Protein AF-A0A645BMX0-F1 (afdb_monomer_lite)

Foldseek 3Di:
DVVVLLVVLVVQLVVLVVQLVVCVVVVVVVSNVVSVVSSVVSVVVSVVVVVVVVD

Structure (mmCIF, N/CA/C/O backbone):
data_AF-A0A645BMX0-F1
#
_entry.id   AF-A0A645BMX0-F1
#
loop_
_atom_site.group_PDB
_atom_site.id
_atom_site.type_symbol
_atom_site.label_atom_id
_atom_site.label_alt_id
_atom_site.label_comp_id
_atom_site.label_asym_id
_atom_site.label_entity_id
_atom_site.label_seq_id
_atom_site.pdbx_PDB_ins_code
_atom_site.Cartn_x
_atom_site.Cartn_y
_atom_site.Cartn_z
_atom_site.occupancy
_atom_site.B_iso_or_equiv
_atom_site.auth_seq_id
_atom_site.auth_comp_id
_atom_site.auth_asym_id
_atom_site.auth_atom_id
_atom_site.pdbx_PDB_model_num
ATOM 1 N N . MET A 1 1 ? 3.044 -8.821 -21.197 1.00 61.16 1 MET A N 1
ATOM 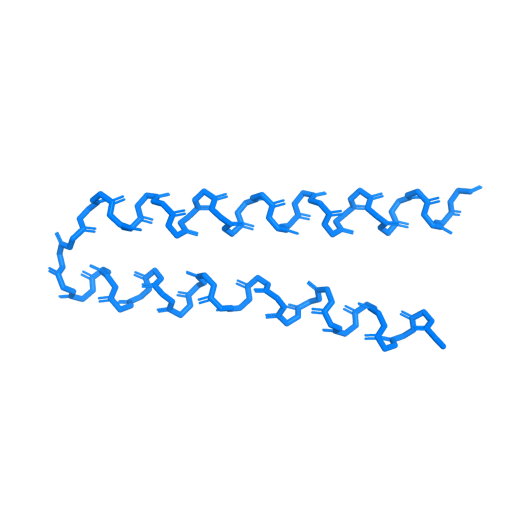2 C CA . MET A 1 1 ? 3.292 -9.275 -19.808 1.00 61.16 1 MET A CA 1
ATOM 3 C C . MET A 1 1 ? 3.409 -8.111 -18.826 1.00 61.16 1 MET A C 1
ATOM 5 O O . MET A 1 1 ? 2.693 -8.131 -17.836 1.00 61.16 1 MET A O 1
ATOM 9 N N . ALA A 1 2 ? 4.180 -7.057 -19.128 1.00 66.62 2 ALA A N 1
ATOM 10 C CA . ALA A 1 2 ? 4.305 -5.877 -18.258 1.00 66.62 2 ALA A CA 1
ATOM 11 C C . ALA A 1 2 ? 2.971 -5.156 -17.952 1.00 66.62 2 ALA A C 1
ATOM 13 O O . ALA A 1 2 ? 2.703 -4.828 -16.805 1.00 66.62 2 ALA A O 1
ATOM 14 N N . ILE A 1 3 ? 2.089 -4.979 -18.944 1.00 69.62 3 ILE A N 1
ATOM 15 C CA . ILE A 1 3 ? 0.797 -4.284 -18.760 1.00 69.62 3 ILE A CA 1
ATOM 16 C C . ILE A 1 3 ? -0.142 -5.060 -17.822 1.00 69.62 3 ILE A C 1
ATOM 18 O O . ILE A 1 3 ? -0.749 -4.478 -16.931 1.00 69.62 3 ILE A O 1
ATOM 22 N N . ALA A 1 4 ? -0.228 -6.385 -17.982 1.00 74.88 4 ALA A N 1
ATOM 23 C CA . ALA A 1 4 ? -1.021 -7.235 -17.095 1.00 74.88 4 ALA A CA 1
ATOM 24 C C . ALA A 1 4 ? -0.476 -7.203 -15.660 1.00 74.88 4 ALA A C 1
ATOM 26 O O . ALA A 1 4 ? -1.255 -7.129 -14.717 1.00 74.88 4 ALA A O 1
ATOM 27 N N . PHE A 1 5 ? 0.851 -7.186 -15.501 1.00 73.62 5 PHE A N 1
ATOM 28 C CA . PHE A 1 5 ? 1.504 -7.062 -14.201 1.00 73.62 5 PHE A CA 1
ATOM 29 C C . PHE A 1 5 ? 1.238 -5.700 -13.545 1.00 73.62 5 PHE A C 1
ATOM 31 O O . PHE A 1 5 ? 0.887 -5.659 -12.371 1.00 73.62 5 PHE A O 1
ATOM 38 N N . MET A 1 6 ? 1.313 -4.596 -14.298 1.00 67.50 6 MET A N 1
ATOM 39 C CA . MET A 1 6 ? 0.983 -3.257 -13.791 1.00 67.50 6 MET A CA 1
ATOM 40 C C . MET A 1 6 ? -0.491 -3.131 -13.386 1.00 67.50 6 MET A C 1
ATOM 42 O O . MET A 1 6 ? -0.790 -2.554 -12.343 1.00 67.50 6 MET A O 1
ATOM 46 N N . LEU A 1 7 ? -1.414 -3.707 -14.163 1.00 76.38 7 LEU A N 1
ATOM 47 C CA . LEU A 1 7 ? -2.836 -3.746 -13.808 1.00 76.38 7 LEU A CA 1
ATOM 48 C C . LEU A 1 7 ? -3.074 -4.566 -12.534 1.00 76.38 7 LEU A C 1
ATOM 50 O O . LEU A 1 7 ? -3.811 -4.131 -11.652 1.00 76.38 7 LEU A O 1
ATOM 54 N N . TYR A 1 8 ? -2.409 -5.715 -12.398 1.00 74.69 8 TYR A N 1
ATOM 55 C CA . TYR A 1 8 ? -2.499 -6.541 -11.195 1.00 74.69 8 TYR A CA 1
ATOM 56 C C . TYR A 1 8 ? -1.931 -5.810 -9.970 1.00 74.69 8 TYR A C 1
ATOM 58 O O . TYR A 1 8 ? -2.598 -5.717 -8.940 1.00 74.69 8 TYR A O 1
ATOM 66 N N . ALA A 1 9 ? -0.744 -5.213 -10.107 1.00 70.50 9 ALA A N 1
ATOM 67 C CA . ALA A 1 9 ? -0.096 -4.404 -9.078 1.00 70.50 9 ALA A CA 1
ATOM 68 C C . ALA A 1 9 ? -0.945 -3.193 -8.655 1.00 70.50 9 ALA A C 1
ATOM 70 O O . ALA A 1 9 ? -0.949 -2.835 -7.481 1.00 70.50 9 ALA A O 1
ATOM 71 N N . GLY A 1 10 ? -1.714 -2.600 -9.574 1.00 70.06 10 GLY A N 1
ATOM 72 C CA . GLY A 1 10 ? -2.646 -1.509 -9.276 1.00 70.06 10 GLY A CA 1
ATOM 73 C C . GLY A 1 10 ? -3.940 -1.947 -8.578 1.00 70.06 10 GLY A C 1
ATOM 74 O O . GLY A 1 10 ? -4.480 -1.193 -7.770 1.00 70.06 10 GLY A O 1
ATOM 75 N N . ILE A 1 11 ? -4.430 -3.165 -8.834 1.00 79.38 11 ILE A N 1
ATOM 76 C CA . ILE A 1 11 ? -5.660 -3.700 -8.218 1.00 79.38 11 ILE A CA 1
ATOM 77 C C . ILE A 1 11 ? -5.397 -4.253 -6.810 1.00 79.38 11 ILE A C 1
ATOM 79 O O . ILE A 1 11 ? -6.242 -4.118 -5.924 1.00 79.38 11 ILE A O 1
ATOM 83 N N . ILE A 1 12 ? -4.220 -4.834 -6.566 1.00 78.19 12 ILE A N 1
ATOM 84 C CA . ILE A 1 12 ? -3.818 -5.377 -5.259 1.00 78.19 12 ILE A CA 1
ATOM 85 C C . ILE A 1 12 ? -4.040 -4.393 -4.084 1.00 78.19 12 ILE A C 1
ATOM 87 O O . ILE A 1 12 ? -4.636 -4.812 -3.089 1.00 78.19 12 ILE A O 1
ATOM 91 N N . PRO A 1 13 ? -3.632 -3.108 -4.147 1.00 73.06 13 PRO A N 1
ATOM 92 C CA . PRO A 1 13 ? -3.861 -2.147 -3.066 1.00 73.06 13 PRO A CA 1
ATOM 93 C C . PRO A 1 13 ? -5.339 -1.742 -2.891 1.00 73.06 13 PRO A C 1
ATOM 95 O O . PRO A 1 13 ? -5.706 -1.215 -1.841 1.00 73.06 13 PRO A O 1
ATOM 98 N N . VAL A 1 14 ? -6.234 -2.041 -3.837 1.00 78.44 14 VAL A N 1
ATOM 99 C CA . VAL A 1 14 ? -7.679 -1.780 -3.677 1.00 78.44 14 VAL A CA 1
ATOM 100 C C . VAL A 1 14 ? -8.293 -2.689 -2.602 1.00 78.44 14 VAL A C 1
ATOM 102 O O . VAL A 1 14 ? -9.169 -2.261 -1.849 1.00 78.44 14 VAL A O 1
ATOM 105 N N . VAL A 1 15 ? -7.793 -3.919 -2.451 1.00 81.88 15 VAL A N 1
ATOM 106 C CA . VAL A 1 15 ? -8.279 -4.898 -1.459 1.00 81.88 15 VAL A CA 1
ATOM 107 C C . VAL A 1 15 ? -8.127 -4.405 -0.005 1.00 81.88 15 VAL A C 1
ATOM 109 O O . VAL A 1 15 ? -9.130 -4.373 0.717 1.00 81.88 15 VAL A O 1
ATOM 112 N N . PRO A 1 16 ? -6.938 -3.967 0.463 1.00 81.25 16 PRO A N 1
ATOM 113 C CA . PRO A 1 16 ? -6.791 -3.402 1.802 1.00 81.25 16 PRO A CA 1
ATOM 114 C C . PRO A 1 16 ? -7.550 -2.081 1.988 1.00 81.25 16 PRO A C 1
ATOM 116 O O . PRO A 1 16 ? -7.951 -1.785 3.113 1.00 81.25 16 PRO A O 1
ATOM 119 N N . LEU A 1 17 ? -7.824 -1.321 0.920 1.00 81.56 17 LEU A N 1
ATOM 120 C CA . LEU A 1 17 ? -8.649 -0.109 0.987 1.00 81.56 17 LEU A CA 1
ATOM 121 C C . LEU A 1 17 ? -10.134 -0.433 1.249 1.00 81.56 17 LEU A C 1
ATOM 123 O O . LEU A 1 17 ? -10.772 0.204 2.092 1.00 81.56 17 LEU A O 1
ATOM 127 N N . ILE A 1 18 ? -10.669 -1.472 0.596 1.00 84.44 18 ILE A N 1
ATOM 128 C CA . ILE A 1 18 ? -12.017 -1.998 0.876 1.00 84.44 18 ILE A CA 1
ATOM 129 C C . ILE A 1 18 ? -12.078 -2.528 2.315 1.00 84.44 18 ILE A C 1
ATOM 131 O O . ILE A 1 18 ? -12.986 -2.167 3.070 1.00 84.44 18 ILE A O 1
ATOM 135 N N . GLY A 1 19 ? -11.075 -3.311 2.729 1.00 82.31 19 GLY A N 1
ATOM 136 C CA . GLY A 1 19 ? -10.951 -3.801 4.104 1.00 82.31 19 GLY A CA 1
ATOM 137 C C . GLY A 1 19 ? -10.927 -2.662 5.127 1.00 82.31 19 GLY A C 1
ATOM 138 O O . GLY A 1 19 ? -11.673 -2.692 6.106 1.00 82.31 19 GLY A O 1
ATOM 139 N N . TYR A 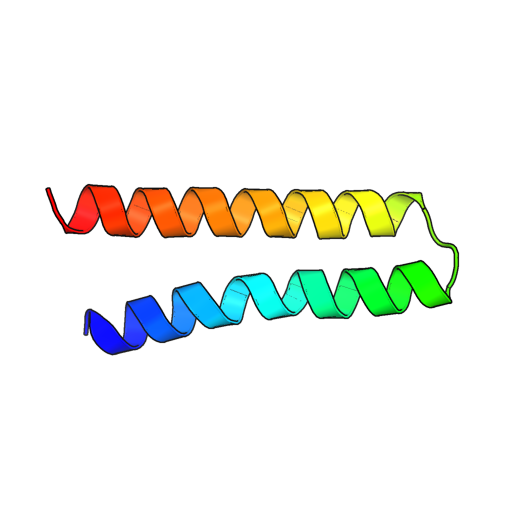1 20 ? -10.155 -1.605 4.866 1.00 85.31 20 TYR A N 1
ATOM 140 C CA . TYR A 1 20 ? -10.103 -0.412 5.711 1.00 85.31 20 TYR A CA 1
ATOM 141 C C . TYR A 1 20 ? -11.487 0.218 5.895 1.00 85.31 20 TYR A C 1
ATOM 143 O O . TYR A 1 20 ? -11.852 0.553 7.022 1.00 85.31 20 TYR A O 1
ATOM 151 N N . ASN A 1 21 ? -12.276 0.353 4.825 1.00 85.31 21 ASN A N 1
ATOM 152 C CA . ASN A 1 21 ? -13.600 0.971 4.911 1.00 85.31 21 ASN A CA 1
ATOM 153 C C . ASN A 1 21 ? -14.601 0.096 5.692 1.00 85.31 21 ASN A C 1
ATOM 155 O O . ASN A 1 21 ? -15.388 0.614 6.489 1.00 85.31 21 ASN A O 1
ATOM 159 N N . ILE A 1 22 ? -14.511 -1.231 5.543 1.00 88.50 22 ILE A N 1
ATOM 160 C CA . ILE A 1 22 ? -15.299 -2.197 6.325 1.00 88.50 22 ILE A CA 1
ATOM 161 C C . ILE A 1 22 ? -14.942 -2.091 7.817 1.00 88.50 22 ILE A C 1
ATOM 163 O O . ILE A 1 22 ? -15.826 -1.893 8.653 1.00 88.50 22 ILE A O 1
ATOM 167 N N . PHE A 1 23 ? -13.655 -2.151 8.173 1.00 88.12 23 PHE A N 1
ATOM 168 C CA . PHE A 1 23 ? -13.220 -2.074 9.575 1.00 88.12 23 PHE A CA 1
ATOM 169 C C . PHE A 1 23 ? -13.441 -0.689 10.196 1.00 88.12 23 PHE A C 1
ATOM 171 O O . PHE A 1 23 ? -13.721 -0.596 11.394 1.00 88.12 23 PHE A O 1
ATOM 178 N N . LYS A 1 24 ? -13.397 0.379 9.388 1.00 86.25 24 LYS A N 1
ATOM 179 C CA . LYS A 1 24 ? -13.791 1.736 9.792 1.00 86.25 24 LYS A CA 1
ATOM 180 C C . LYS A 1 24 ? -15.268 1.785 10.181 1.00 86.25 24 LYS A C 1
ATOM 182 O O . LYS A 1 24 ? -15.588 2.314 11.244 1.00 86.25 24 LYS A O 1
ATOM 187 N N . SER A 1 25 ? -16.149 1.193 9.371 1.00 88.62 25 SER A N 1
ATOM 188 C CA . SER A 1 25 ? -17.585 1.095 9.675 1.00 88.62 25 SER A CA 1
ATOM 189 C C . SER A 1 25 ? -17.844 0.281 10.954 1.00 88.62 25 SER A C 1
ATOM 191 O O . SER A 1 25 ? -18.686 0.641 11.773 1.00 88.62 25 SER A O 1
ATOM 193 N N . ARG A 1 26 ? -17.030 -0.753 11.199 1.00 89.56 26 ARG A N 1
ATOM 194 C CA . ARG A 1 26 ? -17.089 -1.605 12.402 1.00 89.56 26 ARG A CA 1
ATOM 195 C C . ARG A 1 26 ? -16.387 -1.010 13.638 1.00 89.56 26 ARG A C 1
ATOM 197 O O . ARG A 1 26 ? -16.376 -1.655 14.680 1.00 89.56 26 ARG A O 1
ATOM 204 N N . LYS A 1 27 ? -15.802 0.199 13.550 1.00 88.06 27 LYS A N 1
ATOM 205 C CA . LYS A 1 27 ? -14.987 0.858 14.602 1.00 88.06 27 LYS A CA 1
ATOM 206 C C . LYS A 1 27 ? -13.803 0.015 15.125 1.00 88.06 27 LYS A C 1
ATOM 208 O O . LYS A 1 27 ? -13.258 0.300 16.193 1.00 88.06 27 LYS A O 1
ATOM 213 N N . GLU A 1 28 ? -13.331 -0.970 14.361 1.00 88.31 28 GLU A N 1
ATOM 214 C CA . GLU A 1 28 ? -12.214 -1.840 14.749 1.00 88.31 28 GLU A CA 1
ATOM 215 C C . GLU A 1 28 ? -10.85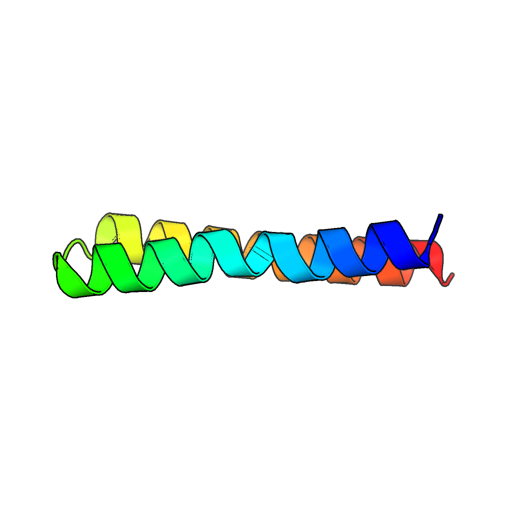5 -1.185 14.437 1.00 88.31 28 GLU A C 1
ATOM 217 O O . GLU A 1 28 ? -10.182 -1.517 13.457 1.00 88.31 28 GLU A O 1
ATOM 222 N N . ARG A 1 29 ? -10.422 -0.249 15.294 1.00 84.00 29 ARG A N 1
ATOM 223 C CA . ARG A 1 29 ? -9.206 0.569 15.080 1.00 84.00 29 ARG A CA 1
ATOM 224 C C . ARG A 1 29 ? -7.914 -0.242 14.882 1.00 84.00 29 ARG A C 1
ATOM 226 O O . ARG A 1 29 ? -7.026 0.210 14.163 1.00 84.00 29 ARG A O 1
ATOM 233 N N . GLY A 1 30 ? -7.791 -1.421 15.501 1.00 86.19 30 GLY A N 1
ATOM 234 C CA . GLY A 1 30 ? -6.616 -2.295 15.352 1.00 86.19 30 GLY A CA 1
ATOM 235 C C . GLY A 1 30 ? -6.487 -2.865 13.937 1.00 86.19 30 GLY A C 1
ATOM 236 O O . GLY A 1 30 ? -5.450 -2.719 13.293 1.00 86.19 30 GLY A O 1
ATOM 237 N N . LYS A 1 31 ? -7.581 -3.424 13.409 1.00 82.50 31 LYS A N 1
ATOM 238 C CA . LYS A 1 31 ? -7.642 -3.957 12.039 1.00 82.50 31 LYS A CA 1
ATOM 239 C C . LYS A 1 31 ? -7.586 -2.848 10.992 1.00 82.50 31 LYS A C 1
ATOM 241 O O . LYS A 1 31 ? -6.999 -3.028 9.932 1.00 82.50 31 LYS A O 1
ATOM 246 N N . GLN A 1 32 ? -8.114 -1.671 11.321 1.00 84.69 32 GLN A N 1
ATOM 247 C CA . GLN A 1 32 ? -8.022 -0.489 10.472 1.00 84.69 32 GLN A CA 1
ATOM 248 C C . GLN A 1 32 ? -6.561 -0.050 10.249 1.00 84.69 32 GLN A C 1
ATOM 250 O O . GLN A 1 32 ? -6.169 0.213 9.112 1.00 84.69 32 GLN A O 1
ATOM 255 N N . LYS A 1 33 ? -5.731 -0.036 11.305 1.00 86.00 33 LYS A N 1
ATOM 256 C CA . LYS A 1 33 ? -4.283 0.217 11.181 1.00 86.00 33 LYS A CA 1
ATOM 257 C C . LYS A 1 33 ? -3.572 -0.881 10.390 1.00 86.00 33 LYS A C 1
ATOM 259 O O . LYS A 1 33 ? -2.698 -0.564 9.593 1.00 86.00 33 LYS A O 1
ATOM 264 N N . LEU A 1 34 ? -3.970 -2.143 10.570 1.00 87.69 34 LEU A N 1
ATOM 265 C CA . LEU A 1 34 ? -3.413 -3.272 9.821 1.00 87.69 34 LEU A CA 1
ATOM 266 C C . LEU A 1 34 ? -3.689 -3.143 8.313 1.00 87.69 34 LEU A C 1
ATOM 268 O O . LEU A 1 34 ? -2.760 -3.225 7.517 1.00 87.69 34 LEU A O 1
ATOM 272 N N . CYS A 1 35 ? -4.936 -2.864 7.914 1.00 86.06 35 CYS A N 1
ATOM 273 C CA . CYS A 1 35 ? -5.294 -2.630 6.510 1.00 86.06 35 CYS A CA 1
ATOM 274 C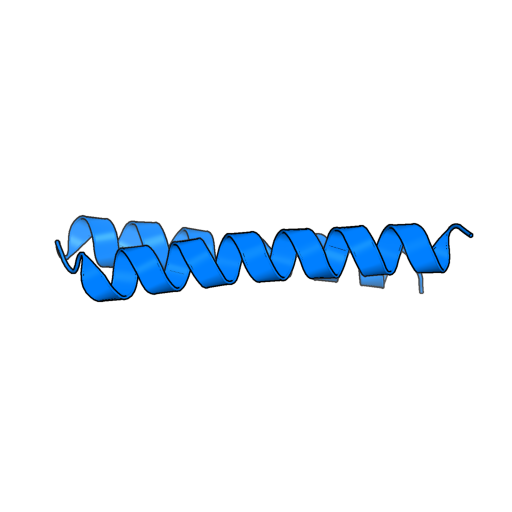 C . CYS A 1 35 ? -4.555 -1.429 5.914 1.00 86.06 35 CYS A C 1
ATOM 276 O O . CYS A 1 35 ? -4.106 -1.493 4.775 1.00 86.06 35 CYS A O 1
ATOM 278 N N . MET A 1 36 ? -4.382 -0.354 6.684 1.00 84.81 36 MET A N 1
ATOM 279 C CA . MET A 1 36 ? -3.610 0.806 6.241 1.00 84.81 36 MET A CA 1
ATOM 280 C C . MET A 1 36 ? -2.115 0.480 6.084 1.00 84.81 36 MET A C 1
ATOM 282 O O . MET A 1 36 ? -1.501 0.906 5.111 1.00 84.81 36 MET A O 1
ATOM 286 N N . GLY A 1 37 ? -1.540 -0.323 6.983 1.00 88.19 37 GLY A N 1
ATOM 287 C CA . GLY A 1 37 ? -0.164 -0.811 6.863 1.00 88.19 37 GLY A CA 1
ATOM 288 C C . GLY A 1 37 ? 0.037 -1.715 5.645 1.00 88.19 37 GLY A C 1
ATOM 289 O O . GLY A 1 37 ? 0.994 -1.528 4.899 1.00 88.19 37 GLY A O 1
ATOM 290 N N . LEU A 1 38 ? -0.898 -2.637 5.397 1.00 87.25 38 LEU A N 1
ATOM 291 C CA . LEU A 1 38 ? -0.899 -3.502 4.213 1.00 87.25 38 LEU A CA 1
ATOM 292 C C . LEU A 1 38 ? -0.989 -2.678 2.921 1.00 87.25 38 LEU A C 1
ATOM 294 O O . LEU A 1 38 ? -0.196 -2.881 2.008 1.00 87.25 38 LEU A O 1
ATOM 298 N N . PHE A 1 39 ? -1.878 -1.682 2.879 1.00 86.94 39 PHE A N 1
ATOM 299 C CA . PHE A 1 39 ? -2.001 -0.762 1.746 1.00 86.94 39 PHE A CA 1
ATOM 300 C C . PHE A 1 39 ? -0.682 -0.051 1.422 1.00 86.94 39 PHE A C 1
ATOM 302 O O . PHE A 1 39 ? -0.234 -0.067 0.276 1.00 86.94 39 PHE A O 1
ATOM 309 N N . ILE A 1 40 ? -0.037 0.531 2.437 1.00 86.88 40 ILE A N 1
ATOM 310 C CA . ILE A 1 40 ? 1.247 1.225 2.275 1.00 86.88 40 ILE A CA 1
ATOM 311 C C . ILE A 1 40 ? 2.335 0.239 1.830 1.00 86.88 40 ILE A C 1
ATOM 313 O O . ILE A 1 40 ? 3.087 0.540 0.904 1.00 86.88 40 ILE A O 1
ATOM 317 N N . GLY A 1 41 ? 2.391 -0.951 2.434 1.00 87.94 41 GLY A N 1
ATOM 318 C CA . GLY A 1 41 ? 3.345 -1.996 2.064 1.00 87.94 41 GLY A CA 1
ATOM 319 C C . GLY A 1 41 ? 3.201 -2.438 0.606 1.00 87.94 41 GLY A C 1
ATOM 320 O O . GLY A 1 41 ? 4.195 -2.507 -0.112 1.00 87.94 41 GLY A O 1
ATOM 321 N N . GLN A 1 42 ? 1.974 -2.672 0.134 1.00 85.44 42 GLN A N 1
ATOM 322 C CA . GLN A 1 42 ? 1.712 -3.077 -1.252 1.00 85.44 42 GLN A CA 1
ATOM 323 C C . GLN A 1 42 ? 1.962 -1.958 -2.268 1.00 85.44 42 GLN A C 1
ATOM 325 O O . GLN A 1 42 ? 2.412 -2.252 -3.378 1.00 85.44 42 GLN A O 1
ATOM 330 N N . LEU A 1 43 ? 1.743 -0.694 -1.895 1.00 84.44 43 LEU A N 1
ATOM 331 C CA . LEU A 1 43 ? 2.132 0.458 -2.713 1.00 84.44 43 LEU A CA 1
ATOM 332 C C . LEU A 1 43 ? 3.650 0.577 -2.852 1.00 84.44 43 LEU A C 1
ATOM 334 O O . LEU A 1 43 ? 4.144 0.733 -3.967 1.00 84.44 43 LEU A O 1
ATOM 338 N N . LEU A 1 44 ? 4.387 0.467 -1.743 1.00 87.56 44 LEU A N 1
ATOM 339 C CA . LEU A 1 44 ? 5.849 0.525 -1.757 1.00 87.56 44 LEU A CA 1
ATOM 340 C C . LEU A 1 44 ? 6.446 -0.636 -2.553 1.00 87.56 44 LEU A C 1
ATOM 342 O O . LEU A 1 44 ? 7.325 -0.413 -3.380 1.00 87.56 44 LEU A O 1
ATOM 346 N N . LEU A 1 45 ? 5.940 -1.856 -2.352 1.00 85.31 45 LEU A N 1
ATOM 347 C CA . LEU A 1 45 ? 6.416 -3.038 -3.068 1.00 85.31 45 LEU A CA 1
ATOM 348 C C . LEU A 1 45 ? 6.124 -2.934 -4.572 1.00 85.31 45 LEU A C 1
ATOM 350 O O . LEU A 1 45 ? 7.009 -3.189 -5.382 1.00 85.31 45 LEU A O 1
ATOM 354 N N . SER A 1 46 ? 4.917 -2.497 -4.949 1.00 81.88 46 SER A N 1
ATOM 355 C CA . SER A 1 46 ? 4.560 -2.295 -6.361 1.00 81.88 46 SER A CA 1
ATOM 356 C C . SER A 1 46 ? 5.406 -1.200 -7.007 1.00 81.88 46 SER A C 1
ATOM 358 O O . SER A 1 46 ? 5.906 -1.394 -8.112 1.00 81.88 46 SER A O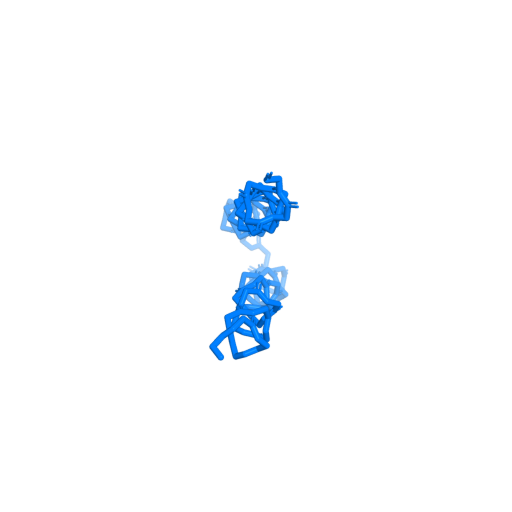 1
ATOM 360 N N . GLY A 1 47 ? 5.618 -0.076 -6.316 1.00 83.19 47 GLY A N 1
ATOM 361 C CA . GLY A 1 47 ? 6.484 1.003 -6.790 1.00 83.19 47 GLY A CA 1
ATOM 362 C C . GLY A 1 47 ? 7.934 0.551 -6.961 1.00 83.19 47 GLY A C 1
ATOM 363 O O . GLY A 1 47 ? 8.541 0.826 -7.993 1.00 83.19 47 GLY A O 1
ATOM 364 N N . PHE A 1 48 ? 8.465 -0.205 -5.996 1.00 87.31 48 PHE A N 1
ATOM 365 C CA . PHE A 1 48 ? 9.813 -0.766 -6.065 1.00 87.31 48 PHE A CA 1
ATOM 366 C C . PHE A 1 48 ? 9.963 -1.766 -7.216 1.00 87.31 48 PHE A C 1
ATOM 368 O O . PHE A 1 48 ? 10.933 -1.691 -7.964 1.00 87.31 48 PHE A O 1
ATOM 375 N N . CYS A 1 49 ? 8.993 -2.663 -7.411 1.00 82.25 49 CYS A N 1
ATOM 376 C CA . CYS A 1 49 ? 9.004 -3.600 -8.534 1.00 82.25 49 CYS A CA 1
ATOM 377 C C . CYS A 1 49 ? 8.963 -2.881 -9.886 1.00 82.25 49 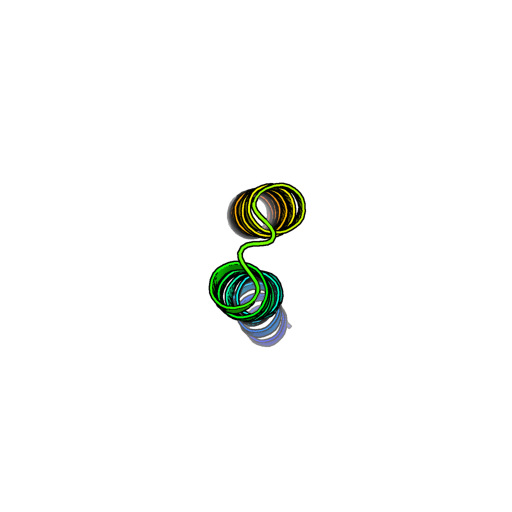CYS A C 1
ATOM 379 O O . CYS A 1 49 ? 9.684 -3.278 -10.794 1.00 82.25 49 CYS A O 1
ATOM 381 N N . ILE A 1 50 ? 8.149 -1.830 -10.030 1.00 79.88 50 ILE A N 1
ATOM 382 C CA . ILE A 1 50 ? 8.101 -1.035 -11.266 1.00 79.88 50 ILE A CA 1
ATOM 383 C C . ILE A 1 50 ? 9.436 -0.319 -11.491 1.00 79.88 50 ILE A C 1
ATOM 385 O O . ILE A 1 50 ? 9.948 -0.351 -12.604 1.00 79.88 50 ILE A O 1
ATOM 389 N N . TYR A 1 51 ? 10.013 0.284 -10.449 1.00 85.12 51 TYR A N 1
ATOM 390 C CA . TYR A 1 51 ? 11.313 0.953 -10.527 1.00 85.12 51 TYR A CA 1
ATOM 391 C C . TYR A 1 51 ? 12.429 -0.013 -10.946 1.00 85.12 51 TYR A C 1
ATOM 393 O O . TYR A 1 51 ? 13.128 0.252 -11.917 1.00 85.12 51 TYR A O 1
ATOM 401 N N . ALA A 1 52 ? 12.534 -1.164 -10.277 1.00 84.62 52 ALA A N 1
ATOM 402 C CA . ALA A 1 52 ? 13.521 -2.194 -10.592 1.00 84.62 52 ALA A CA 1
ATOM 403 C C . ALA A 1 52 ? 13.310 -2.838 -11.972 1.00 84.62 52 ALA A C 1
ATOM 405 O O . ALA A 1 52 ? 14.255 -3.363 -12.542 1.00 84.62 52 ALA A O 1
ATOM 406 N N . TYR A 1 53 ? 12.081 -2.830 -12.498 1.00 77.38 53 TYR A N 1
ATOM 407 C CA . TYR A 1 53 ? 11.781 -3.324 -13.844 1.00 77.38 53 TYR A CA 1
ATOM 408 C C . TYR A 1 53 ? 12.102 -2.300 -14.943 1.00 77.38 53 TYR A C 1
ATOM 410 O O . TYR A 1 53 ? 12.292 -2.680 -16.095 1.00 77.38 53 TYR A O 1
ATOM 418 N N . LEU A 1 54 ? 12.095 -1.005 -14.613 1.00 76.38 54 LEU A N 1
ATOM 419 C CA . LEU A 1 54 ? 12.370 0.080 -15.559 1.00 76.38 54 LEU A CA 1
ATOM 420 C C . LEU A 1 54 ? 13.871 0.407 -15.672 1.00 76.38 54 LEU A C 1
ATOM 422 O O . LEU A 1 54 ? 14.268 1.080 -16.622 1.00 76.38 54 LEU A O 1
ATOM 426 N N . GLN A 1 55 ? 14.666 -0.028 -14.693 1.00 69.50 55 GLN A N 1
ATOM 427 C CA . GLN A 1 55 ? 16.120 0.122 -14.626 1.00 69.50 55 GLN A CA 1
ATOM 428 C C . GLN A 1 55 ? 16.834 -1.034 -15.333 1.00 69.50 55 GLN A C 1
ATOM 430 O O . GLN A 1 55 ? 17.878 -0.757 -15.964 1.00 69.50 55 GLN A O 1
#

pLDDT: mean 81.51, std 6.73, range [61.16, 89.56]

Organism: NCBI:txid1076179

Secondary structure (DSSP, 8-state):
-HHHHHHHHHHTTHHHHHHHHHHHHTT-HHHHHHHHHHHHHHHHHHHHHHHHHH-

Radius of gyration: 13.27 Å; chains: 1; bounding box: 34×11×35 Å

Sequence (55 aa):
MAIAFMLYAGIIPVVPLIGYNIFKSRKERGKQKLCMGLFIGQLLLSGFCIYAYLQ